Protein AF-A0A1G2M3T1-F1 (afdb_monomer_lite)

Organism: NCBI:txid1802301

pLDDT: mean 70.33, std 28.4, range [29.41, 98.44]

Sequence (166 aa):
MQEIANKLTLPALRTEHFLEPAFFSRFLVVFIWHPSISNGSTSIVDFHISTRVFLLYYISMNNSPERAPERILTRDEVMEAISRFAEGATFIREMSDGEGLYFLEAEVKGKNAGEKTEYLYTRRGNFPNVVETVTCISAVYYEGGASVFGEQIAVQNETGEWEEVK

Secondary structure (DSSP, 8-state):
---------PPP----------S---------------S----------TT---------------PPPPPPPPHHHHHHHHHTT-TTPEEEEEEE-SS-EEEEEEEEE-SSTTEEEEEEEE-SEEETTEEESS-EEEEEEEETTEEEEEEEEEEE-TTS-EEE--

Structure (mmCIF, N/CA/C/O backbone):
data_AF-A0A1G2M3T1-F1
#
_entry.id   AF-A0A1G2M3T1-F1
#
loop_
_atom_site.group_PDB
_atom_site.id
_atom_site.type_symbol
_atom_site.label_atom_id
_atom_site.label_alt_id
_atom_site.label_comp_id
_atom_site.label_asym_id
_atom_site.label_entity_id
_atom_site.label_seq_id
_atom_site.pdbx_PDB_ins_code
_atom_site.Cartn_x
_atom_site.Cartn_y
_atom_site.Cartn_z
_atom_site.occupancy
_atom_site.B_iso_or_equiv
_atom_site.auth_seq_id
_atom_site.auth_comp_id
_atom_site.auth_asym_id
_atom_site.auth_atom_id
_atom_site.pdbx_PDB_model_num
ATOM 1 N N . MET A 1 1 ? 20.750 64.709 -21.772 1.00 37.06 1 MET A N 1
ATOM 2 C CA . MET A 1 1 ? 21.289 63.733 -22.741 1.00 37.06 1 MET A CA 1
ATOM 3 C C . MET A 1 1 ? 21.555 62.460 -21.953 1.00 37.06 1 MET A C 1
ATOM 5 O O . MET A 1 1 ? 22.370 62.526 -21.045 1.00 37.06 1 MET A O 1
ATOM 9 N N . GLN A 1 2 ? 20.590 61.530 -21.942 1.00 33.00 2 GLN A N 1
ATOM 10 C CA . GLN A 1 2 ? 20.599 60.274 -22.731 1.00 33.00 2 GLN A CA 1
ATOM 11 C C . GLN A 1 2 ? 21.790 59.381 -22.309 1.00 33.00 2 GLN A C 1
ATOM 13 O O . GLN A 1 2 ? 22.913 59.853 -22.333 1.00 33.00 2 GLN A O 1
ATOM 18 N N . GLU A 1 3 ? 21.674 58.110 -21.926 1.00 34.69 3 GLU A N 1
ATOM 19 C CA . GLU A 1 3 ? 20.608 57.130 -22.118 1.00 34.69 3 GLU A CA 1
ATOM 20 C C . GLU A 1 3 ? 20.945 55.876 -21.287 1.00 34.69 3 GLU A C 1
ATOM 22 O O . GLU A 1 3 ? 22.108 55.494 -21.151 1.00 34.69 3 GLU A O 1
ATOM 27 N N . ILE A 1 4 ? 19.913 55.257 -20.722 1.00 40.97 4 ILE A N 1
ATOM 28 C CA . ILE A 1 4 ? 19.928 53.939 -20.086 1.00 40.97 4 ILE A CA 1
ATOM 29 C C . ILE A 1 4 ? 19.851 52.901 -21.208 1.00 40.97 4 ILE A C 1
ATOM 31 O O . ILE A 1 4 ? 18.876 52.941 -21.945 1.00 40.97 4 ILE A O 1
ATOM 35 N N . ALA A 1 5 ? 20.800 51.964 -21.313 1.00 35.06 5 ALA A N 1
ATOM 36 C CA . ALA A 1 5 ? 20.563 50.620 -21.867 1.00 35.06 5 ALA A CA 1
ATOM 37 C C . ALA A 1 5 ? 21.862 49.802 -21.904 1.00 35.06 5 ALA A C 1
ATOM 39 O O . ALA A 1 5 ? 22.673 49.946 -22.815 1.00 35.06 5 ALA A O 1
ATOM 40 N N . ASN A 1 6 ? 22.027 48.866 -20.969 1.00 38.94 6 ASN A N 1
ATOM 41 C CA . ASN A 1 6 ? 22.921 47.730 -21.176 1.00 38.94 6 ASN A CA 1
ATOM 42 C C . ASN A 1 6 ? 22.111 46.429 -21.124 1.00 38.94 6 ASN A C 1
ATOM 44 O O . ASN A 1 6 ? 21.746 45.939 -20.064 1.00 38.94 6 ASN A O 1
ATOM 48 N N . LYS A 1 7 ? 21.831 45.930 -22.334 1.00 39.91 7 LYS A N 1
ATOM 49 C CA . LYS A 1 7 ? 21.876 44.527 -22.773 1.00 39.91 7 LYS A CA 1
ATOM 50 C C . LYS A 1 7 ? 21.271 43.462 -21.844 1.00 39.91 7 LYS A C 1
ATOM 52 O O . LYS A 1 7 ? 21.984 42.781 -21.117 1.00 39.91 7 LYS A O 1
ATOM 57 N N . LEU A 1 8 ? 19.984 43.193 -22.053 1.00 32.78 8 LEU A N 1
ATOM 58 C CA . LEU A 1 8 ? 19.400 41.854 -21.924 1.00 32.78 8 LEU A CA 1
ATOM 59 C C . LEU A 1 8 ? 18.769 41.499 -23.272 1.00 32.78 8 LEU A C 1
ATOM 61 O O . LEU A 1 8 ? 17.658 41.912 -23.595 1.00 32.78 8 LEU A O 1
ATOM 65 N N . THR A 1 9 ? 19.533 40.804 -24.108 1.00 33.97 9 THR A N 1
ATOM 66 C CA . THR A 1 9 ? 19.057 40.276 -25.388 1.00 33.97 9 THR A CA 1
ATOM 67 C C . THR A 1 9 ? 18.378 38.936 -25.104 1.00 33.97 9 THR A C 1
ATOM 69 O O . THR A 1 9 ? 19.051 37.948 -24.826 1.00 33.97 9 THR A O 1
ATOM 72 N N . LEU A 1 10 ? 17.044 38.913 -25.116 1.00 35.97 10 LEU A N 1
ATOM 73 C CA . LEU A 1 10 ? 16.250 37.681 -25.070 1.00 35.97 10 LEU A CA 1
ATOM 74 C C . LEU A 1 10 ? 16.383 36.939 -26.414 1.00 35.97 10 LEU A C 1
ATOM 76 O O . LEU A 1 10 ? 16.202 37.577 -27.456 1.00 35.97 10 LEU A O 1
ATOM 80 N N . PRO A 1 11 ? 16.667 35.625 -26.447 1.00 34.72 11 PRO A N 1
ATOM 81 C CA . PRO A 1 11 ? 16.574 34.861 -27.682 1.00 34.72 11 PRO A CA 1
ATOM 82 C C . PRO A 1 11 ? 15.109 34.602 -28.063 1.00 34.72 11 PRO A C 1
ATOM 84 O O . PRO A 1 11 ? 14.244 34.356 -27.224 1.00 34.72 11 PRO A O 1
ATOM 87 N N . ALA A 1 12 ? 14.865 34.695 -29.369 1.00 33.97 12 ALA A N 1
ATOM 88 C CA . ALA A 1 12 ? 13.572 34.619 -30.029 1.00 33.97 12 ALA A CA 1
ATOM 89 C C . ALA A 1 12 ? 12.823 33.300 -29.766 1.00 33.97 12 ALA A C 1
ATOM 91 O O . ALA A 1 12 ? 13.372 32.210 -29.927 1.00 33.97 12 ALA A O 1
ATOM 92 N N . LEU A 1 13 ? 11.535 33.416 -29.432 1.00 32.94 13 LEU A N 1
ATOM 93 C CA . LEU A 1 13 ? 10.586 32.306 -29.389 1.00 32.94 13 LEU A CA 1
ATOM 94 C C . LEU A 1 13 ? 10.359 31.779 -30.812 1.00 32.94 13 LEU A C 1
ATOM 96 O O . LEU A 1 13 ? 9.782 32.467 -31.654 1.00 32.94 13 LEU A O 1
ATOM 100 N N . ARG A 1 14 ? 10.808 30.552 -31.078 1.00 30.02 14 ARG A N 1
ATOM 101 C CA . ARG A 1 14 ? 10.522 29.827 -32.318 1.00 30.02 14 ARG A CA 1
ATOM 102 C C . ARG A 1 14 ? 9.158 29.153 -32.171 1.00 30.02 14 ARG A C 1
ATOM 104 O O . ARG A 1 14 ? 9.014 28.195 -31.420 1.00 30.02 14 ARG A O 1
ATOM 111 N N . THR A 1 15 ? 8.153 29.691 -32.848 1.00 35.78 15 THR A N 1
ATOM 112 C CA . THR A 1 15 ? 6.814 29.102 -32.964 1.00 35.78 15 THR A CA 1
ATOM 113 C C . THR A 1 15 ? 6.812 28.176 -34.175 1.00 35.78 15 THR A C 1
ATOM 115 O O . THR A 1 15 ? 6.866 28.646 -35.308 1.00 35.78 15 THR A O 1
ATOM 118 N N . GLU A 1 16 ? 6.774 26.862 -33.957 1.00 32.81 16 GLU A N 1
ATOM 119 C CA . GLU A 1 16 ? 6.424 25.910 -35.015 1.00 32.81 16 GLU A CA 1
ATOM 120 C C . GLU A 1 16 ? 4.985 25.429 -34.787 1.00 32.81 16 GLU A C 1
ATOM 122 O O . GLU A 1 16 ? 4.634 24.910 -33.729 1.00 32.81 16 GLU A O 1
ATOM 127 N N . HIS A 1 17 ? 4.143 25.692 -35.787 1.00 35.47 17 HIS A N 1
ATOM 128 C CA . HIS A 1 17 ? 2.746 25.288 -35.886 1.00 35.47 17 HIS A CA 1
ATOM 129 C C . HIS A 1 17 ? 2.644 23.931 -36.597 1.00 35.47 17 HIS A C 1
ATOM 131 O O . HIS A 1 17 ? 3.105 23.840 -37.730 1.00 35.47 17 HIS A O 1
ATOM 137 N N . PHE A 1 18 ? 1.993 22.937 -35.978 1.00 31.34 18 PHE A N 1
ATOM 138 C CA . PHE A 1 18 ? 1.224 21.828 -36.592 1.00 31.34 18 PHE A CA 1
ATOM 139 C C . PHE A 1 18 ? 0.729 20.937 -35.426 1.00 31.34 18 PHE A C 1
ATOM 141 O O . PHE A 1 18 ? 1.549 20.509 -34.625 1.00 31.34 18 PHE A O 1
ATOM 148 N N . LEU A 1 19 ? -0.558 20.693 -35.152 1.00 30.50 19 LEU A N 1
ATOM 149 C CA . LEU A 1 19 ? -1.658 20.202 -35.991 1.00 30.50 19 LEU A CA 1
ATOM 150 C C . LEU A 1 19 ? -3.024 20.779 -35.537 1.00 30.50 19 LEU A C 1
ATOM 152 O O . LEU A 1 19 ? -3.218 21.120 -34.372 1.00 30.50 19 LEU A O 1
ATOM 156 N N . GLU A 1 20 ? -3.952 20.860 -36.492 1.00 31.42 20 GLU A N 1
ATOM 157 C CA . GLU A 1 20 ? -5.350 21.329 -36.407 1.00 31.42 20 GLU A CA 1
ATOM 158 C C . GLU A 1 20 ? -6.282 20.465 -35.508 1.00 31.42 20 GLU A C 1
ATOM 160 O O . GLU A 1 20 ? -5.913 19.361 -35.104 1.00 31.42 20 GLU A O 1
ATOM 165 N N . PRO A 1 21 ? -7.490 20.968 -35.161 1.00 38.91 21 PRO A N 1
ATOM 166 C CA . PRO A 1 21 ? -8.113 20.792 -33.855 1.00 38.91 21 PRO A CA 1
ATOM 167 C C . PRO A 1 21 ? -9.272 19.788 -33.845 1.00 38.91 21 PRO A C 1
ATOM 169 O O . PRO A 1 21 ? -10.135 19.787 -34.719 1.00 38.91 21 PRO A O 1
ATOM 172 N N . ALA A 1 22 ? -9.402 19.033 -32.759 1.00 32.88 22 ALA A N 1
ATOM 173 C CA . ALA A 1 22 ? -10.703 18.530 -32.340 1.00 32.88 22 ALA A CA 1
ATOM 174 C C . ALA A 1 22 ? -10.736 18.439 -30.816 1.00 32.88 22 ALA A C 1
ATOM 176 O O . ALA A 1 22 ? -10.066 17.606 -30.220 1.00 32.88 22 ALA A O 1
ATOM 177 N N . PHE A 1 23 ? -11.537 19.325 -30.222 1.00 35.72 23 PHE A N 1
ATOM 178 C CA . PHE A 1 23 ? -11.945 19.317 -28.820 1.00 35.72 23 PHE A CA 1
ATOM 179 C C . PHE A 1 23 ? -10.810 19.353 -27.796 1.00 35.72 23 PHE A C 1
ATOM 181 O O . PHE A 1 23 ? -10.415 18.321 -27.298 1.00 35.72 23 PHE A O 1
ATOM 188 N N . PHE A 1 24 ? -10.394 20.546 -27.368 1.00 32.03 24 PHE A N 1
ATOM 189 C CA . PHE A 1 24 ? -10.392 20.879 -25.938 1.00 32.03 24 PHE A CA 1
ATOM 190 C C . PHE A 1 24 ? -10.403 22.400 -25.778 1.00 32.03 24 PHE A C 1
ATOM 192 O O . PHE A 1 24 ? -9.461 23.121 -26.094 1.00 32.03 24 PHE A O 1
ATOM 199 N N . SER A 1 25 ? -11.547 22.893 -25.318 1.00 34.59 25 SER A N 1
ATOM 200 C CA . SER A 1 25 ? -11.757 24.279 -24.930 1.00 34.59 25 SER A CA 1
ATOM 201 C C . SER A 1 25 ? -10.972 24.585 -23.647 1.00 34.59 25 SER A C 1
ATOM 203 O O . SER A 1 25 ? -11.193 23.937 -22.628 1.00 34.59 25 SER A O 1
ATOM 205 N N . ARG A 1 26 ? -10.179 25.666 -23.699 1.00 35.94 26 ARG A N 1
ATOM 206 C CA . ARG A 1 26 ? -9.712 26.501 -22.572 1.00 35.94 26 ARG A CA 1
ATOM 207 C C . ARG A 1 26 ? -8.729 25.875 -21.574 1.00 35.94 26 ARG A C 1
ATOM 209 O O . ARG A 1 26 ? -9.040 25.809 -20.392 1.00 35.94 26 ARG A O 1
ATOM 216 N N . PHE A 1 27 ? -7.496 25.604 -21.995 1.00 33.81 27 PHE A N 1
ATOM 217 C CA . PHE A 1 27 ? -6.362 25.631 -21.063 1.00 33.81 27 PHE A CA 1
ATOM 218 C C . PHE A 1 27 ? -5.164 26.321 -21.717 1.00 33.81 27 PHE A C 1
ATOM 220 O O . PHE A 1 27 ? -4.609 25.840 -22.699 1.00 33.81 27 PHE A O 1
ATOM 227 N N . LEU A 1 28 ? -4.806 27.495 -21.191 1.00 33.31 28 LEU A N 1
ATOM 228 C CA . LEU A 1 28 ? -3.549 28.162 -21.505 1.00 33.31 28 LEU A CA 1
ATOM 229 C C . LEU A 1 28 ? -2.466 27.471 -20.672 1.00 33.31 28 LEU A C 1
ATOM 231 O O . LEU A 1 28 ? -2.406 27.667 -19.461 1.00 33.31 28 LEU A O 1
ATOM 235 N N . VAL A 1 29 ? -1.641 26.644 -21.306 1.00 35.12 29 VAL A N 1
ATOM 236 C CA . VAL A 1 29 ? -0.459 26.065 -20.662 1.00 35.12 29 VAL A CA 1
ATOM 237 C C . VAL A 1 29 ? 0.695 27.042 -20.874 1.00 35.12 29 VAL A C 1
ATOM 239 O O . VAL A 1 29 ? 1.153 27.230 -21.999 1.00 35.12 29 VAL A O 1
ATOM 242 N N . VAL A 1 30 ? 1.128 27.714 -19.807 1.00 31.05 30 VAL A N 1
ATOM 243 C CA . VAL A 1 30 ? 2.283 28.622 -19.834 1.00 31.05 30 VAL A CA 1
ATOM 244 C C . VAL A 1 30 ? 3.493 27.867 -19.293 1.00 31.05 30 VAL A C 1
ATOM 246 O O . VAL A 1 30 ? 3.526 27.512 -18.119 1.00 31.05 30 VAL A O 1
ATOM 249 N N . PHE A 1 31 ? 4.494 27.632 -20.140 1.00 31.27 31 PHE A N 1
ATOM 250 C CA . PHE A 1 31 ? 5.785 27.088 -19.722 1.00 31.27 31 PHE A CA 1
ATOM 251 C C . PHE A 1 31 ? 6.733 28.245 -19.395 1.00 31.27 31 PHE A C 1
ATOM 253 O O . PHE A 1 31 ? 7.079 29.028 -20.278 1.00 31.27 31 PHE A O 1
ATOM 260 N N . ILE A 1 32 ? 7.156 28.363 -18.134 1.00 36.22 32 ILE A N 1
ATOM 261 C CA . ILE A 1 32 ? 8.210 29.300 -17.722 1.00 36.22 32 ILE A CA 1
ATOM 262 C C . ILE A 1 32 ? 9.471 28.482 -17.443 1.00 36.22 32 ILE A C 1
ATOM 264 O O . ILE A 1 32 ? 9.489 27.640 -16.549 1.00 36.22 32 ILE A O 1
ATOM 268 N N . TRP A 1 33 ? 10.526 28.721 -18.221 1.00 30.34 33 TRP A N 1
ATOM 269 C CA . TRP A 1 33 ? 11.837 28.097 -18.040 1.00 30.34 33 TRP A CA 1
ATOM 270 C C . TRP A 1 33 ? 12.720 28.994 -17.165 1.00 30.34 33 TRP A C 1
ATOM 272 O O . TRP A 1 33 ? 12.947 30.152 -17.514 1.00 30.34 33 TRP A O 1
ATOM 282 N N . HIS A 1 34 ? 13.224 28.472 -16.042 1.00 31.69 34 HIS A N 1
ATOM 283 C CA . HIS A 1 34 ? 14.194 29.166 -15.187 1.00 31.69 34 HIS A CA 1
ATOM 284 C C . HIS A 1 34 ? 15.509 28.368 -15.126 1.00 31.69 34 HIS A C 1
ATOM 286 O O . HIS A 1 34 ? 15.532 27.275 -14.558 1.00 31.69 34 HIS A O 1
ATOM 292 N N . PRO A 1 35 ? 16.624 28.876 -15.680 1.00 32.91 35 PRO A N 1
ATOM 293 C CA . PRO A 1 35 ? 17.899 28.173 -15.668 1.00 32.91 35 PRO A CA 1
ATOM 294 C C . PRO A 1 35 ? 18.723 28.595 -14.444 1.00 32.91 35 PRO A C 1
ATOM 296 O O . PRO A 1 35 ? 19.626 29.412 -14.578 1.00 32.91 35 PRO A O 1
ATOM 299 N N . SER A 1 36 ? 18.384 28.105 -13.245 1.00 40.91 36 SER A N 1
ATOM 300 C CA . SER A 1 36 ? 19.293 27.948 -12.081 1.00 40.91 36 SER A CA 1
ATOM 301 C C . SER A 1 36 ? 18.504 27.795 -10.783 1.00 40.91 36 SER A C 1
ATOM 303 O O . SER A 1 36 ? 18.209 28.789 -10.125 1.00 40.91 36 SER A O 1
ATOM 305 N N . ILE A 1 37 ? 18.224 26.556 -10.378 1.00 40.41 37 ILE A N 1
ATOM 306 C CA . ILE A 1 37 ? 18.075 26.196 -8.962 1.00 40.41 37 ILE A CA 1
ATOM 307 C C . ILE A 1 37 ? 18.765 24.841 -8.793 1.00 40.41 37 ILE A C 1
ATOM 309 O O . ILE A 1 37 ? 18.295 23.820 -9.287 1.00 40.41 37 ILE A O 1
ATOM 313 N N . SER A 1 38 ? 19.932 24.850 -8.157 1.00 37.12 38 SER A N 1
ATOM 314 C CA . SER A 1 38 ? 20.641 23.646 -7.736 1.00 37.12 38 SER A CA 1
ATOM 315 C C . SER A 1 38 ? 20.039 23.120 -6.435 1.00 37.12 38 SER A C 1
ATOM 317 O O . SER A 1 38 ? 19.937 23.872 -5.472 1.00 37.12 38 SER A O 1
ATOM 319 N N . ASN A 1 39 ? 19.751 21.819 -6.426 1.00 35.72 39 ASN A N 1
ATOM 320 C CA . ASN A 1 39 ? 19.565 20.925 -5.281 1.00 35.72 39 ASN A CA 1
ATOM 321 C C . ASN A 1 39 ? 18.457 21.262 -4.263 1.00 35.72 39 ASN A C 1
ATOM 323 O O . ASN A 1 39 ? 18.583 22.153 -3.432 1.00 35.72 39 ASN A O 1
ATOM 327 N N . GLY A 1 40 ? 17.435 20.396 -4.243 1.00 40.72 40 GLY A N 1
ATOM 328 C CA . GLY A 1 40 ? 16.724 20.032 -3.014 1.00 40.72 40 GLY A CA 1
ATOM 329 C C . GLY A 1 40 ? 15.705 21.034 -2.475 1.00 40.72 40 GLY A C 1
ATOM 330 O O . GLY A 1 40 ? 15.704 21.311 -1.281 1.00 40.72 40 GLY A O 1
ATOM 331 N N . SER A 1 41 ? 14.811 21.569 -3.306 1.00 31.03 41 SER A N 1
ATOM 332 C CA . SER A 1 41 ? 13.653 22.319 -2.803 1.00 31.03 41 SER A CA 1
ATOM 333 C C . SER A 1 41 ? 12.393 21.995 -3.595 1.00 31.03 41 SER A C 1
ATOM 335 O O 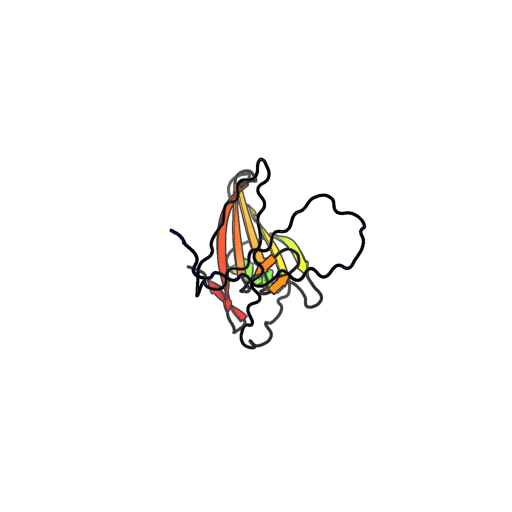. SER A 1 41 ? 12.305 22.274 -4.787 1.00 31.03 41 SER A O 1
ATOM 337 N N . THR A 1 42 ? 11.399 21.425 -2.917 1.00 36.00 42 THR A N 1
ATOM 338 C CA . THR A 1 42 ? 9.994 21.517 -3.318 1.00 36.00 42 THR A CA 1
ATOM 339 C C . THR A 1 42 ? 9.545 22.954 -3.101 1.00 36.00 42 THR A C 1
ATOM 341 O O . THR A 1 42 ? 9.537 23.442 -1.972 1.00 36.00 42 THR A O 1
ATOM 344 N N . SER A 1 43 ? 9.178 23.650 -4.170 1.00 34.00 43 SER A N 1
ATOM 345 C CA . SER A 1 43 ? 8.519 24.950 -4.069 1.00 34.00 43 SER A CA 1
ATOM 346 C C . SER A 1 43 ? 7.088 24.805 -4.564 1.00 34.00 43 SER A C 1
ATOM 348 O O . SER A 1 43 ? 6.861 24.489 -5.729 1.00 34.00 43 SER A O 1
ATOM 350 N N . ILE A 1 44 ? 6.128 25.031 -3.668 1.00 36.19 44 ILE A N 1
ATOM 351 C CA . ILE A 1 44 ? 4.730 25.270 -4.027 1.00 36.19 44 ILE A CA 1
ATOM 352 C C . ILE A 1 44 ? 4.659 26.729 -4.470 1.00 36.19 44 ILE A C 1
ATOM 354 O O . ILE A 1 44 ? 5.030 27.626 -3.714 1.00 36.19 44 ILE A O 1
ATOM 358 N N . VAL A 1 45 ? 4.232 26.970 -5.707 1.00 32.50 45 VAL A N 1
ATOM 359 C CA . VAL A 1 45 ? 3.938 28.322 -6.188 1.00 32.50 45 VAL A CA 1
ATOM 360 C C . VAL A 1 45 ? 2.423 28.458 -6.240 1.00 32.50 45 VAL A C 1
ATOM 362 O O . VAL A 1 45 ? 1.781 27.939 -7.151 1.00 32.50 45 VAL A O 1
ATOM 365 N N . ASP A 1 46 ? 1.855 29.152 -5.257 1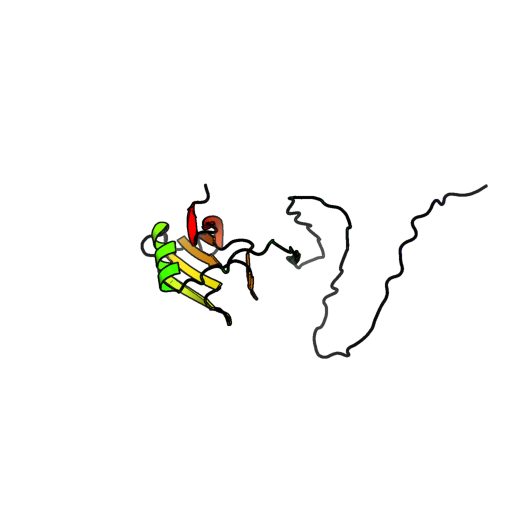.00 30.30 46 ASP A N 1
ATOM 366 C CA . ASP A 1 46 ? 0.438 29.506 -5.255 1.00 30.30 46 ASP A CA 1
ATOM 367 C C . ASP A 1 46 ? 0.187 30.595 -6.300 1.00 30.30 46 ASP A C 1
ATOM 369 O O . ASP A 1 46 ? 0.644 31.731 -6.160 1.00 30.30 46 ASP A O 1
ATOM 373 N N . PHE A 1 47 ? -0.565 30.272 -7.352 1.00 36.31 47 PHE A N 1
ATOM 374 C CA . PHE A 1 47 ? -1.050 31.273 -8.297 1.00 36.31 47 PHE A CA 1
ATOM 375 C C . PHE A 1 47 ? -2.567 31.408 -8.164 1.00 36.31 47 PHE A C 1
ATOM 377 O O . PHE A 1 47 ? -3.333 30.521 -8.536 1.00 36.31 47 PHE A O 1
ATOM 384 N N . HIS A 1 48 ? -3.012 32.535 -7.607 1.00 29.41 48 HIS A N 1
ATOM 385 C CA . HIS A 1 48 ? -4.430 32.858 -7.491 1.00 29.41 48 HIS A CA 1
ATOM 386 C C . HIS A 1 48 ? -4.947 33.412 -8.824 1.00 29.41 48 HIS A C 1
ATOM 388 O O . HIS A 1 48 ? -4.748 34.583 -9.146 1.00 29.41 48 HIS A O 1
ATOM 394 N N . ILE A 1 49 ? -5.676 32.592 -9.580 1.00 35.31 49 ILE A N 1
ATOM 395 C CA . ILE A 1 49 ? -6.659 33.092 -10.545 1.00 35.31 49 ILE A CA 1
ATOM 396 C C . ILE A 1 49 ? -8.020 32.591 -10.077 1.00 35.31 49 ILE A C 1
ATOM 398 O O . ILE A 1 49 ? -8.219 31.401 -9.848 1.00 35.31 49 ILE A O 1
ATOM 402 N N . SER A 1 50 ? -8.923 33.548 -9.877 1.00 45.97 50 SER A N 1
ATOM 403 C CA . SER A 1 50 ? -10.278 33.393 -9.352 1.00 45.97 50 SER A CA 1
ATOM 404 C C . SER A 1 50 ? -10.920 32.025 -9.648 1.00 45.97 50 SER A C 1
ATOM 406 O O . SER A 1 50 ? -11.156 31.654 -10.798 1.00 45.97 50 SER A O 1
ATOM 408 N N . THR A 1 51 ? -11.274 31.321 -8.568 1.00 37.72 51 THR A N 1
ATOM 409 C CA . THR A 1 51 ? -12.186 30.161 -8.455 1.00 37.72 51 THR A CA 1
ATOM 410 C C . THR A 1 51 ? -11.763 28.752 -8.886 1.00 37.72 51 THR A C 1
ATOM 412 O O . THR A 1 51 ? -12.602 27.858 -8.786 1.00 37.72 51 THR A O 1
ATOM 415 N N . ARG A 1 52 ? -10.509 28.456 -9.251 1.00 40.00 52 ARG A N 1
ATOM 416 C CA . ARG A 1 52 ? -10.078 27.046 -9.409 1.00 40.00 52 ARG A CA 1
ATOM 417 C C . ARG A 1 52 ? -8.638 26.830 -8.947 1.00 40.00 52 ARG A C 1
ATOM 419 O O . ARG A 1 52 ? -7.720 27.414 -9.509 1.00 40.00 52 ARG A O 1
ATOM 426 N N . VAL A 1 53 ? -8.459 25.984 -7.931 1.00 36.12 53 VAL A N 1
ATOM 427 C CA . VAL A 1 53 ? -7.144 25.485 -7.505 1.00 36.12 53 VAL A CA 1
ATOM 428 C C . VAL A 1 53 ? -6.661 24.514 -8.580 1.00 36.12 53 VAL A C 1
ATOM 430 O O . VAL A 1 53 ? -7.285 23.479 -8.802 1.00 36.12 53 VAL A O 1
ATOM 433 N N . PHE A 1 54 ? -5.585 24.868 -9.278 1.00 37.69 54 PHE A N 1
ATOM 434 C CA . PHE A 1 54 ? -4.919 23.989 -10.234 1.00 37.69 54 PHE A CA 1
ATOM 435 C C . PHE A 1 54 ? -3.597 23.528 -9.619 1.00 37.69 54 PHE A C 1
ATOM 437 O O . PHE A 1 54 ? -2.678 24.326 -9.456 1.00 37.69 54 PHE A O 1
ATOM 444 N N . LEU A 1 55 ? -3.511 22.244 -9.271 1.00 35.84 55 LEU A N 1
ATOM 445 C CA . LEU A 1 55 ? -2.251 21.592 -8.919 1.00 35.84 55 LEU A CA 1
ATOM 446 C C . LEU A 1 55 ? -1.443 21.392 -10.207 1.00 35.84 55 LEU A C 1
ATOM 448 O O . LEU A 1 55 ? -1.770 20.537 -11.029 1.00 35.84 55 LEU A O 1
ATOM 452 N N . LEU A 1 56 ? -0.413 22.214 -10.410 1.00 38.34 56 LEU A N 1
ATOM 453 C CA . LEU A 1 56 ? 0.580 21.996 -11.461 1.00 38.34 56 LEU A CA 1
ATOM 454 C C . LEU A 1 56 ? 1.612 20.976 -10.973 1.00 38.34 56 LEU A C 1
ATOM 456 O O . LEU A 1 56 ? 2.366 21.248 -10.041 1.00 38.34 56 LEU A O 1
ATOM 460 N N . TYR A 1 57 ? 1.670 19.822 -11.634 1.00 37.38 57 TYR A N 1
ATOM 461 C CA . TYR A 1 57 ? 2.737 18.842 -11.444 1.00 37.38 57 TYR A CA 1
ATOM 462 C C . TYR A 1 57 ? 3.918 19.177 -12.363 1.00 37.38 57 TYR A C 1
ATOM 464 O O . TYR A 1 57 ? 3.768 19.282 -13.581 1.00 37.38 57 TYR A O 1
ATOM 472 N N . TYR A 1 58 ? 5.102 19.353 -11.777 1.00 41.50 58 TYR A N 1
ATOM 473 C CA . TYR A 1 58 ? 6.360 19.533 -12.501 1.00 41.50 58 TYR A CA 1
ATOM 474 C C . TYR A 1 58 ? 6.950 18.160 -12.854 1.00 41.50 58 TYR A C 1
ATOM 476 O O . TYR A 1 58 ? 7.265 17.371 -11.964 1.00 41.50 58 TYR A O 1
ATOM 484 N N . ILE A 1 59 ? 7.118 17.869 -14.146 1.00 41.34 59 ILE A N 1
ATOM 485 C CA . ILE A 1 59 ? 7.789 16.649 -14.617 1.00 41.34 59 ILE A CA 1
ATOM 486 C C . ILE A 1 59 ? 9.298 16.903 -14.586 1.00 41.34 59 ILE A C 1
ATOM 488 O O . ILE A 1 59 ? 9.854 17.539 -15.480 1.00 41.34 59 ILE A O 1
ATOM 492 N N . SER A 1 60 ? 9.968 16.410 -13.546 1.00 39.31 60 SER A N 1
ATOM 493 C CA . SER A 1 60 ? 11.429 16.340 -13.519 1.00 39.31 60 SER A CA 1
ATOM 494 C C . SER A 1 60 ? 11.884 15.110 -14.308 1.00 39.31 60 SER A C 1
ATOM 496 O O . SER A 1 60 ? 11.725 13.980 -13.849 1.00 39.31 60 SER A O 1
ATOM 498 N N . MET A 1 61 ? 12.443 15.312 -15.505 1.00 37.12 61 MET A N 1
ATOM 499 C CA . MET A 1 61 ? 13.212 14.272 -16.196 1.00 37.12 61 MET A CA 1
ATOM 500 C C . MET A 1 61 ? 14.571 14.126 -15.502 1.00 37.12 61 MET A C 1
ATOM 502 O O . MET A 1 61 ? 15.550 14.757 -15.897 1.00 37.12 61 MET A O 1
ATOM 506 N N . ASN A 1 62 ? 14.630 13.314 -14.446 1.00 47.34 62 ASN A N 1
ATOM 507 C CA . ASN A 1 62 ? 15.895 12.915 -13.838 1.00 47.34 62 ASN A CA 1
ATOM 508 C C . ASN A 1 62 ? 16.400 11.626 -14.493 1.00 47.34 62 ASN A C 1
ATOM 510 O O . ASN A 1 62 ? 15.838 10.552 -14.297 1.00 47.34 62 ASN A O 1
ATOM 514 N N . ASN A 1 63 ? 17.504 11.743 -15.230 1.00 42.94 63 ASN A N 1
ATOM 515 C CA . ASN A 1 63 ? 18.356 10.619 -15.600 1.00 42.94 63 ASN A CA 1
ATOM 516 C C . ASN A 1 63 ? 19.035 10.090 -14.323 1.00 42.94 63 ASN A C 1
ATOM 518 O O . ASN A 1 63 ? 20.048 10.645 -13.895 1.00 42.94 63 ASN A O 1
ATOM 522 N N . SER A 1 64 ? 18.476 9.064 -13.676 1.00 49.72 64 SER A N 1
ATOM 523 C CA . SER A 1 64 ? 19.183 8.343 -12.609 1.00 49.72 64 SER A CA 1
ATOM 524 C C . SER A 1 64 ? 20.184 7.344 -13.209 1.00 49.72 64 SER A C 1
ATOM 526 O O . SER A 1 64 ? 19.894 6.785 -14.267 1.00 49.72 64 SER A O 1
ATOM 528 N N . PRO A 1 65 ? 21.334 7.077 -12.556 1.00 44.00 65 PRO A N 1
ATOM 529 C CA . PRO A 1 65 ? 22.255 6.017 -12.977 1.00 44.00 65 PRO A CA 1
ATOM 530 C C . PRO A 1 65 ? 21.532 4.661 -13.050 1.00 44.00 65 PRO A C 1
ATOM 532 O O . PRO A 1 65 ? 20.612 4.426 -12.264 1.00 44.00 65 PRO A O 1
ATOM 535 N N . GLU A 1 66 ? 21.930 3.800 -13.996 1.00 43.34 66 GLU A N 1
ATOM 536 C CA . GLU A 1 66 ? 21.371 2.454 -14.211 1.00 43.34 66 GLU A CA 1
ATOM 537 C C . GLU A 1 66 ?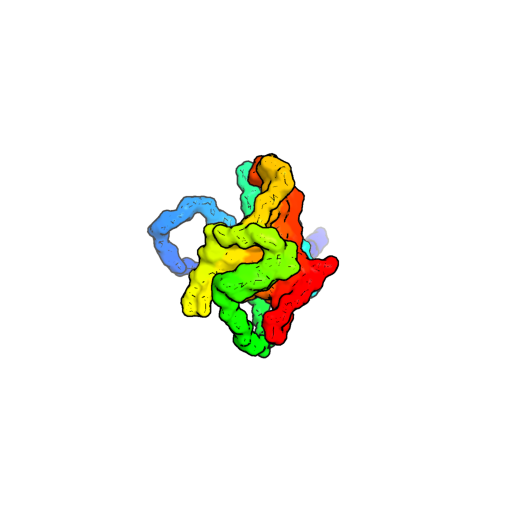 21.357 1.659 -12.896 1.00 43.34 66 GLU A C 1
ATOM 539 O O . GLU A 1 66 ? 22.372 1.126 -12.450 1.00 43.34 66 GLU A O 1
ATOM 544 N N . ARG A 1 67 ? 20.190 1.606 -12.251 1.00 57.44 67 ARG A N 1
ATOM 545 C CA . ARG A 1 67 ? 19.913 0.697 -11.140 1.00 57.44 67 ARG A CA 1
ATOM 546 C C . ARG A 1 67 ? 19.447 -0.634 -11.711 1.00 57.44 67 ARG A C 1
ATOM 548 O O . ARG A 1 67 ? 18.795 -0.669 -12.754 1.00 57.44 67 ARG A O 1
ATOM 555 N N . ALA A 1 68 ? 19.784 -1.721 -11.019 1.00 60.34 68 ALA A N 1
ATOM 556 C CA . ALA A 1 68 ? 19.305 -3.049 -11.376 1.00 60.34 68 ALA A CA 1
ATOM 557 C C . ALA A 1 68 ? 17.764 -3.055 -11.490 1.00 60.34 68 ALA A C 1
ATOM 559 O O . ALA A 1 68 ? 17.110 -2.312 -10.747 1.00 60.34 68 ALA A O 1
ATOM 560 N N . PRO A 1 69 ? 17.183 -3.866 -12.396 1.00 67.31 69 PRO A N 1
ATOM 561 C CA . PRO A 1 69 ? 15.738 -3.957 -12.541 1.00 67.31 69 PRO A CA 1
ATOM 562 C C . PRO A 1 69 ? 15.115 -4.322 -11.198 1.00 67.31 69 PRO A C 1
ATOM 564 O O . PRO A 1 69 ? 15.477 -5.328 -10.586 1.00 67.31 69 PRO A O 1
ATOM 567 N N . GLU A 1 70 ? 14.203 -3.484 -10.729 1.00 80.75 70 GLU A N 1
ATOM 568 C CA . GLU A 1 70 ? 13.476 -3.751 -9.499 1.00 80.75 70 GLU A CA 1
ATOM 569 C C . GLU A 1 70 ? 12.547 -4.946 -9.705 1.00 80.75 70 GLU A C 1
ATOM 571 O O . GLU A 1 70 ? 11.883 -5.064 -10.738 1.00 80.75 70 GLU A O 1
ATOM 576 N N . ARG A 1 71 ? 12.493 -5.851 -8.725 1.00 89.19 71 ARG A N 1
ATOM 577 C CA . ARG A 1 71 ? 11.565 -6.975 -8.791 1.00 89.19 71 ARG A CA 1
ATOM 578 C C . ARG A 1 71 ? 10.141 -6.456 -8.629 1.00 89.19 71 ARG A C 1
ATOM 580 O O . ARG A 1 71 ? 9.799 -5.883 -7.602 1.00 89.19 71 ARG A O 1
ATOM 587 N N . ILE A 1 72 ? 9.295 -6.732 -9.610 1.00 93.31 72 ILE A N 1
ATOM 588 C CA . ILE A 1 72 ? 7.881 -6.367 -9.546 1.00 93.31 72 ILE A CA 1
ATOM 589 C C . ILE A 1 72 ? 7.164 -7.337 -8.606 1.00 93.31 72 ILE A C 1
ATOM 591 O O . ILE A 1 72 ? 7.239 -8.554 -8.787 1.00 93.31 72 ILE A O 1
ATOM 595 N N . LEU A 1 73 ? 6.511 -6.791 -7.581 1.00 96.12 73 LEU A N 1
ATOM 596 C CA . LEU A 1 73 ? 5.792 -7.569 -6.576 1.00 96.12 73 LEU A CA 1
ATOM 597 C C . LEU A 1 73 ? 4.414 -7.996 -7.086 1.00 96.12 73 LEU A C 1
ATOM 599 O O . LEU A 1 73 ? 3.747 -7.269 -7.823 1.00 96.12 73 LEU A O 1
ATOM 603 N N . THR A 1 74 ? 3.970 -9.173 -6.659 1.00 97.25 74 THR A N 1
ATOM 604 C CA . THR A 1 74 ? 2.579 -9.608 -6.849 1.00 97.25 74 THR A CA 1
ATOM 605 C C . THR A 1 74 ? 1.660 -8.980 -5.799 1.00 97.25 74 THR A C 1
ATOM 607 O O . THR A 1 74 ? 2.120 -8.474 -4.775 1.00 97.25 74 THR A O 1
ATOM 610 N N . ARG A 1 75 ? 0.340 -9.055 -6.015 1.00 97.88 75 ARG A N 1
ATOM 611 C CA . ARG A 1 75 ? -0.659 -8.616 -5.027 1.00 97.88 75 ARG A CA 1
ATOM 612 C C . ARG A 1 75 ? -0.414 -9.230 -3.649 1.00 97.88 75 ARG A C 1
ATOM 614 O O . ARG A 1 75 ? -0.413 -8.506 -2.660 1.00 97.88 75 ARG A O 1
ATOM 621 N N . ASP A 1 76 ? -0.209 -10.544 -3.593 1.00 97.94 76 ASP A N 1
ATOM 622 C CA . ASP A 1 76 ? -0.067 -11.269 -2.327 1.00 97.94 76 ASP A CA 1
ATOM 623 C C . ASP A 1 76 ? 1.198 -10.834 -1.580 1.00 97.94 76 ASP A C 1
ATOM 625 O O . ASP A 1 76 ? 1.158 -10.626 -0.372 1.00 97.94 76 ASP A O 1
ATOM 629 N N . GLU A 1 77 ? 2.292 -10.589 -2.303 1.00 97.31 77 GLU A N 1
ATOM 630 C CA . GLU A 1 77 ? 3.548 -10.093 -1.727 1.00 97.31 77 GLU A CA 1
ATOM 631 C C . GLU A 1 77 ? 3.424 -8.657 -1.206 1.00 97.31 77 GLU A C 1
ATOM 633 O O . GLU A 1 77 ? 3.992 -8.318 -0.168 1.00 97.31 77 GLU A O 1
ATOM 638 N N . VAL A 1 78 ? 2.662 -7.804 -1.896 1.00 97.69 78 VAL A N 1
ATOM 639 C CA . VAL A 1 78 ? 2.369 -6.448 -1.415 1.00 97.69 78 VAL A CA 1
ATOM 640 C C . VAL A 1 78 ? 1.474 -6.488 -0.177 1.00 97.69 78 VAL A C 1
ATOM 642 O O . VAL A 1 78 ? 1.743 -5.783 0.793 1.00 97.69 78 VAL A O 1
ATOM 645 N N . MET A 1 79 ? 0.439 -7.329 -0.167 1.00 98.19 79 MET A N 1
ATOM 646 C CA . MET A 1 79 ? -0.423 -7.509 1.006 1.00 98.19 79 MET A CA 1
ATOM 647 C C . MET A 1 79 ? 0.355 -8.073 2.199 1.00 98.19 79 MET A C 1
ATOM 649 O O . MET A 1 79 ? 0.158 -7.621 3.326 1.00 98.19 79 MET A O 1
ATOM 653 N N . GLU A 1 80 ? 1.282 -9.004 1.963 1.00 97.06 80 GLU A N 1
ATOM 654 C CA . GLU A 1 80 ? 2.194 -9.506 2.990 1.00 97.06 80 GLU A CA 1
ATOM 655 C C . GLU A 1 80 ? 3.094 -8.384 3.528 1.00 97.06 80 GLU A C 1
ATOM 657 O O . GLU A 1 80 ? 3.267 -8.264 4.741 1.00 97.06 80 GLU A O 1
ATOM 662 N N . ALA A 1 81 ? 3.620 -7.512 2.662 1.00 96.75 81 ALA A N 1
ATOM 663 C CA . ALA A 1 81 ? 4.405 -6.356 3.087 1.00 96.75 81 ALA A CA 1
ATOM 664 C C . ALA A 1 81 ? 3.583 -5.377 3.943 1.00 96.75 81 ALA A C 1
ATOM 666 O O . ALA A 1 81 ? 4.037 -4.983 5.015 1.00 96.75 81 ALA A O 1
ATOM 667 N N . ILE A 1 82 ? 2.355 -5.047 3.527 1.00 97.50 82 ILE A N 1
ATOM 668 C CA . ILE A 1 82 ? 1.430 -4.192 4.291 1.00 97.50 82 ILE A CA 1
ATOM 669 C C . ILE A 1 82 ? 1.098 -4.821 5.650 1.00 97.50 82 ILE A C 1
ATOM 671 O O . ILE A 1 82 ? 1.050 -4.113 6.656 1.00 97.50 82 ILE A O 1
ATOM 675 N N . SER A 1 83 ? 0.941 -6.149 5.714 1.00 96.75 83 SER A N 1
ATOM 676 C CA . SER A 1 83 ? 0.594 -6.856 6.956 1.00 96.75 83 SER A CA 1
ATOM 677 C C . SER A 1 83 ? 1.617 -6.669 8.084 1.00 96.75 83 SER A C 1
ATOM 679 O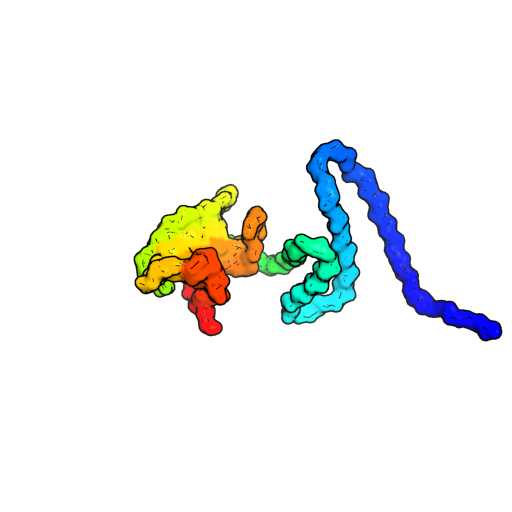 O . SER A 1 83 ? 1.269 -6.808 9.255 1.00 96.75 83 SER A O 1
ATOM 681 N N . ARG A 1 84 ? 2.861 -6.291 7.753 1.00 95.31 84 ARG A N 1
ATOM 682 C CA . ARG A 1 84 ? 3.916 -5.978 8.732 1.00 95.31 84 ARG A CA 1
ATOM 683 C C . ARG A 1 84 ? 3.622 -4.704 9.523 1.00 95.31 84 ARG A C 1
ATOM 685 O O . ARG A 1 84 ? 4.066 -4.583 10.658 1.00 95.31 84 ARG A O 1
ATOM 692 N N . PHE A 1 85 ? 2.866 -3.783 8.929 1.00 93.31 85 PHE A N 1
ATOM 693 C CA . PHE A 1 85 ? 2.514 -2.485 9.509 1.00 93.31 85 PHE A CA 1
ATOM 694 C C . PHE A 1 85 ? 1.048 -2.414 9.948 1.00 93.31 85 PHE A C 1
ATOM 696 O O . PHE A 1 85 ? 0.676 -1.551 10.741 1.00 93.31 85 PHE A O 1
ATOM 703 N N . ALA A 1 86 ? 0.210 -3.301 9.409 1.00 93.69 86 ALA A N 1
ATOM 704 C CA . ALA A 1 86 ? -1.236 -3.219 9.512 1.00 93.69 86 ALA A CA 1
ATOM 705 C C . ALA A 1 86 ? -1.872 -4.610 9.581 1.00 93.69 86 ALA A C 1
ATOM 707 O O . ALA A 1 86 ? -2.107 -5.266 8.561 1.00 93.69 86 ALA A O 1
ATOM 708 N N . GLU A 1 87 ? -2.194 -5.065 10.790 1.00 93.81 87 GLU A N 1
ATOM 709 C CA . GLU A 1 87 ? -2.922 -6.320 10.958 1.00 93.81 87 GLU A CA 1
ATOM 710 C C . GLU A 1 87 ? -4.366 -6.180 10.445 1.00 93.81 87 GLU A C 1
ATOM 712 O O . GLU A 1 87 ? -5.059 -5.204 10.734 1.00 93.81 87 GLU A O 1
ATOM 717 N N . GLY A 1 88 ? -4.835 -7.168 9.678 1.00 93.56 88 GLY A N 1
ATOM 718 C CA . GLY A 1 88 ? -6.219 -7.208 9.197 1.00 93.56 88 GLY A CA 1
ATOM 719 C C . GLY A 1 88 ? -6.538 -6.253 8.041 1.00 93.56 88 GLY A C 1
ATOM 720 O O . GLY A 1 88 ? -7.716 -6.006 7.772 1.00 93.56 88 GLY A O 1
ATOM 721 N N . ALA A 1 89 ? -5.522 -5.730 7.346 1.00 97.12 89 ALA A N 1
ATOM 722 C CA . ALA A 1 89 ? -5.723 -4.929 6.142 1.00 97.12 89 ALA A CA 1
ATOM 723 C C . ALA A 1 89 ? -6.523 -5.706 5.083 1.00 97.12 89 ALA A C 1
ATOM 725 O O . ALA A 1 89 ? -6.192 -6.834 4.715 1.00 97.12 89 ALA A O 1
ATOM 726 N N . THR A 1 90 ? -7.593 -5.089 4.586 1.00 97.75 90 THR A N 1
ATOM 727 C CA . THR A 1 90 ? -8.467 -5.650 3.554 1.00 97.75 90 THR A CA 1
ATOM 728 C C . THR A 1 90 ? -8.155 -4.999 2.216 1.00 97.75 90 THR A C 1
ATOM 730 O O . THR A 1 90 ? -8.159 -3.779 2.105 1.00 97.75 90 THR A O 1
ATOM 733 N N . PHE A 1 91 ? -7.909 -5.805 1.187 1.00 98.06 91 PHE A N 1
ATOM 734 C CA . PHE A 1 91 ? -7.705 -5.315 -0.176 1.00 98.06 91 PHE A CA 1
ATOM 735 C C . PHE A 1 91 ? -8.921 -4.521 -0.686 1.00 98.06 91 PHE A C 1
ATOM 737 O O . PHE A 1 91 ? -10.054 -4.995 -0.584 1.00 98.06 91 PHE A O 1
ATOM 744 N N . ILE A 1 92 ? -8.672 -3.352 -1.285 1.00 97.94 92 ILE A N 1
ATOM 745 C CA . ILE A 1 92 ? -9.696 -2.498 -1.902 1.00 97.94 92 ILE A CA 1
ATOM 746 C C . ILE A 1 92 ? -9.584 -2.531 -3.425 1.00 97.94 92 ILE A C 1
ATOM 748 O O . ILE A 1 92 ? -10.553 -2.864 -4.112 1.00 97.94 92 ILE A O 1
ATOM 752 N N . ARG A 1 93 ? -8.414 -2.175 -3.969 1.00 97.50 93 ARG A N 1
ATOM 753 C CA . ARG A 1 93 ? -8.177 -2.118 -5.420 1.00 97.50 93 ARG A CA 1
ATOM 754 C C . ARG A 1 93 ? -6.696 -2.185 -5.769 1.00 97.50 93 ARG A C 1
ATOM 756 O O . ARG A 1 93 ? -5.832 -1.918 -4.942 1.00 97.50 93 ARG A O 1
ATOM 763 N N . GLU A 1 94 ? -6.414 -2.449 -7.039 1.00 97.50 94 GLU A N 1
ATOM 764 C CA . GLU A 1 94 ? -5.070 -2.378 -7.613 1.00 97.50 94 GLU A CA 1
ATOM 765 C C . GLU A 1 94 ? -5.077 -1.761 -9.011 1.00 97.50 94 GLU A C 1
ATOM 767 O O . GLU A 1 94 ? -6.120 -1.674 -9.665 1.00 97.50 94 GLU A O 1
ATOM 772 N N . MET A 1 95 ? -3.900 -1.349 -9.473 1.00 97.25 95 MET A N 1
ATOM 773 C CA . MET A 1 95 ? -3.650 -0.969 -10.858 1.00 97.25 95 MET A CA 1
ATOM 774 C C . MET A 1 95 ? -2.345 -1.602 -11.350 1.00 97.25 95 MET A C 1
ATOM 776 O O . MET A 1 95 ? -1.369 -1.709 -10.606 1.00 97.25 95 MET A O 1
ATOM 780 N N . SER A 1 96 ? -2.337 -2.022 -12.613 1.00 95.81 96 SER A N 1
ATOM 781 C CA . SER A 1 96 ? -1.195 -2.671 -13.262 1.00 95.81 96 SER A CA 1
ATOM 782 C C . SER A 1 96 ? -0.947 -2.088 -14.650 1.00 95.81 96 SER A C 1
ATOM 784 O O . SER A 1 96 ? -1.861 -1.539 -15.270 1.00 95.81 96 SER A O 1
ATOM 786 N N . ASP A 1 97 ? 0.279 -2.225 -15.138 1.00 93.44 97 ASP A N 1
ATOM 787 C CA . ASP A 1 97 ? 0.682 -1.898 -16.504 1.00 93.44 97 ASP A CA 1
ATOM 788 C C . ASP A 1 97 ? 1.201 -3.144 -17.243 1.00 93.44 97 ASP A C 1
ATOM 790 O O . ASP A 1 97 ? 0.938 -4.276 -16.834 1.00 93.44 97 ASP A O 1
ATOM 794 N N . GLY A 1 98 ? 1.906 -2.947 -18.361 1.00 93.12 98 GLY A N 1
ATOM 795 C CA . GLY A 1 98 ? 2.481 -4.048 -19.138 1.00 93.12 98 GLY A CA 1
ATOM 796 C C . GLY A 1 98 ? 3.571 -4.838 -18.405 1.00 93.12 98 GLY A C 1
ATOM 797 O O . GLY A 1 98 ? 3.880 -5.950 -18.827 1.00 93.12 98 GLY A O 1
ATOM 798 N N . GLU A 1 99 ? 4.135 -4.295 -17.325 1.00 91.81 99 GLU A N 1
ATOM 799 C CA . GLU A 1 99 ? 5.180 -4.944 -16.533 1.00 91.81 99 GLU A CA 1
ATOM 800 C C . GLU A 1 99 ? 4.612 -5.580 -15.257 1.00 91.81 99 GLU A C 1
ATOM 802 O O . GLU A 1 99 ? 5.111 -6.607 -14.801 1.00 91.81 99 GLU A O 1
ATOM 807 N N . GLY A 1 100 ? 3.546 -5.011 -14.688 1.00 95.12 100 GLY A N 1
ATOM 808 C CA . GLY A 1 100 ? 2.780 -5.629 -13.608 1.00 95.12 100 GLY A CA 1
ATOM 809 C C . GLY A 1 100 ? 2.172 -4.619 -12.644 1.00 95.12 100 GLY A C 1
ATOM 810 O O . GLY A 1 100 ? 1.856 -3.491 -13.021 1.00 95.12 100 GLY A O 1
ATOM 811 N N . LEU A 1 101 ? 1.995 -5.040 -11.392 1.00 96.88 101 LEU A N 1
ATOM 812 C CA . LEU A 1 101 ? 1.410 -4.226 -10.332 1.00 96.88 101 LEU A CA 1
ATOM 813 C C . LEU A 1 101 ? 2.259 -2.972 -10.088 1.00 96.88 101 LEU A C 1
ATOM 815 O O . LEU A 1 101 ? 3.451 -3.075 -9.796 1.00 96.88 101 LEU A O 1
ATOM 819 N N . TYR A 1 102 ? 1.638 -1.795 -10.178 1.00 96.19 102 TYR A N 1
ATOM 820 C CA . TYR A 1 102 ? 2.289 -0.527 -9.836 1.00 96.19 102 TYR A CA 1
ATOM 821 C C . TYR A 1 102 ? 1.602 0.217 -8.690 1.00 96.19 102 TYR A C 1
ATOM 823 O O . TYR A 1 102 ? 2.186 1.141 -8.129 1.00 96.19 102 TYR A O 1
ATOM 831 N N . PHE A 1 103 ? 0.372 -0.165 -8.344 1.00 97.62 103 PHE A N 1
ATOM 832 C CA . PHE A 1 103 ? -0.387 0.461 -7.270 1.00 97.62 103 PHE A CA 1
ATOM 833 C C . PHE A 1 103 ? -1.330 -0.545 -6.609 1.00 97.62 103 PHE A C 1
ATOM 835 O O . PHE A 1 103 ? -2.033 -1.277 -7.309 1.00 97.62 103 PHE A O 1
ATOM 842 N N . LEU A 1 104 ? -1.403 -0.532 -5.279 1.00 98.44 104 LEU A N 1
ATOM 843 C CA . LEU A 1 104 ? -2.384 -1.294 -4.506 1.00 98.44 104 LEU A CA 1
ATOM 844 C C . LEU A 1 104 ? -2.880 -0.466 -3.322 1.00 98.44 104 LEU A C 1
ATOM 846 O O . LEU A 1 104 ? -2.094 0.173 -2.633 1.00 98.44 104 LEU A O 1
ATOM 850 N N . GLU A 1 105 ? -4.185 -0.523 -3.078 1.00 98.31 105 GLU A N 1
ATOM 851 C CA . GLU A 1 105 ? -4.852 0.098 -1.936 1.00 98.31 105 GLU A CA 1
ATOM 852 C C . GLU A 1 105 ? -5.497 -0.985 -1.067 1.00 98.31 105 GLU A C 1
ATOM 854 O O . GLU A 1 105 ? -6.250 -1.836 -1.558 1.00 98.31 105 GLU A O 1
ATOM 859 N N . ALA A 1 106 ? -5.205 -0.933 0.229 1.00 98.44 106 ALA A N 1
ATOM 860 C CA . ALA A 1 106 ? -5.817 -1.751 1.265 1.00 98.44 106 ALA A CA 1
ATOM 861 C C . ALA A 1 106 ? -6.337 -0.863 2.403 1.00 98.44 106 ALA A C 1
ATOM 863 O O . ALA A 1 106 ? -5.856 0.246 2.593 1.00 98.44 106 ALA A O 1
ATOM 864 N N . GLU A 1 107 ? -7.303 -1.341 3.180 1.00 97.62 107 GLU A N 1
ATOM 865 C CA . GLU A 1 107 ? -7.950 -0.574 4.247 1.00 97.62 107 GLU A CA 1
ATOM 866 C C . GLU A 1 107 ? -7.9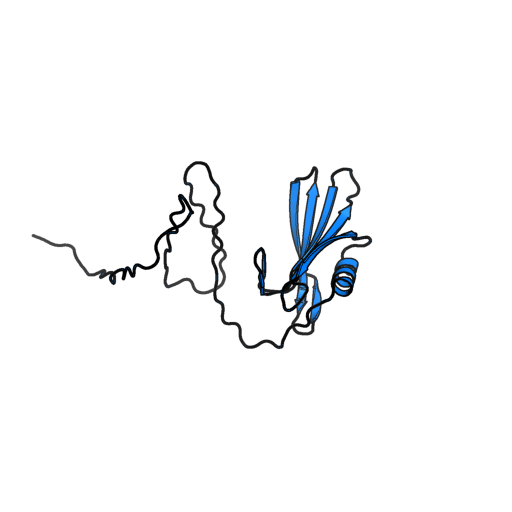61 -1.354 5.564 1.00 97.62 107 GLU A C 1
ATOM 868 O O . GLU A 1 107 ? -8.256 -2.551 5.597 1.00 97.62 107 GLU A O 1
ATOM 873 N N . VAL A 1 108 ? -7.711 -0.651 6.666 1.00 97.81 108 VAL A N 1
ATOM 874 C CA . VAL A 1 108 ? -8.017 -1.093 8.028 1.00 97.81 108 VAL A CA 1
ATOM 875 C C . VAL A 1 108 ? -9.083 -0.170 8.605 1.00 97.81 108 VAL A C 1
ATOM 877 O O . VAL A 1 108 ? -8.947 1.054 8.584 1.00 97.81 108 VAL A O 1
ATOM 880 N N . LYS A 1 109 ? -10.153 -0.750 9.153 1.00 96.25 109 LYS A N 1
ATOM 881 C CA . LYS A 1 109 ? -11.182 0.025 9.856 1.00 96.25 109 LYS A CA 1
ATOM 882 C C . LYS A 1 109 ? -10.637 0.537 11.186 1.00 96.25 109 LYS A C 1
ATOM 884 O O . LYS A 1 109 ? -10.030 -0.222 11.940 1.00 96.25 109 LYS A O 1
ATOM 889 N N . GLY A 1 110 ? -10.893 1.807 11.480 1.00 91.94 110 GLY A N 1
ATOM 890 C CA . GLY A 1 110 ? -10.571 2.408 12.767 1.00 91.94 110 GLY A CA 1
ATOM 891 C C . GLY A 1 110 ? -11.477 1.898 13.888 1.00 91.94 110 GLY A C 1
ATOM 892 O O . GLY A 1 110 ? -12.418 1.129 13.671 1.00 91.94 110 GLY A O 1
ATOM 893 N N . LYS A 1 111 ? -11.180 2.325 15.118 1.00 91.12 111 LYS A N 1
ATOM 894 C CA . LYS A 1 111 ? -11.942 1.898 16.302 1.00 91.12 111 LYS A CA 1
ATOM 895 C C . LYS A 1 111 ? -13.323 2.537 16.328 1.00 91.12 111 LYS A C 1
ATOM 897 O O . LYS A 1 111 ? -14.277 1.894 16.767 1.00 91.12 111 LYS A O 1
ATOM 902 N N . ASN A 1 112 ? -13.426 3.783 15.869 1.00 92.56 112 ASN A N 1
ATOM 903 C CA . ASN A 1 112 ? -14.686 4.507 15.831 1.00 92.56 112 ASN A CA 1
ATOM 904 C C . ASN A 1 112 ? -15.323 4.463 14.440 1.00 92.56 112 ASN A C 1
ATOM 906 O O . ASN A 1 112 ? -14.664 4.312 13.410 1.00 92.56 112 ASN A O 1
ATOM 910 N N . ALA A 1 113 ? -16.648 4.613 14.407 1.00 91.12 113 ALA A N 1
ATOM 911 C CA . ALA A 1 113 ? -17.382 4.690 13.153 1.00 91.12 113 ALA A CA 1
ATOM 912 C C . ALA A 1 113 ? -16.919 5.906 12.336 1.00 91.12 113 ALA A C 1
ATOM 914 O O . ALA A 1 113 ? -16.954 7.034 12.819 1.00 91.12 113 ALA A O 1
ATOM 915 N N . GLY A 1 114 ? -16.520 5.665 11.086 1.00 89.81 114 GLY A N 1
ATOM 916 C CA . GLY A 1 114 ? -16.018 6.706 10.187 1.00 89.81 114 GLY A CA 1
ATOM 917 C C . GLY A 1 114 ? -14.507 6.932 10.256 1.00 89.81 114 GLY A C 1
ATOM 918 O O . GLY A 1 114 ? -14.003 7.705 9.445 1.00 89.81 114 GLY A O 1
ATOM 919 N N . GLU A 1 115 ? -13.794 6.252 11.157 1.00 95.69 115 GLU A N 1
ATOM 920 C CA . GLU A 1 115 ? -12.334 6.177 11.127 1.00 95.69 115 GLU A CA 1
ATOM 921 C C . GLU A 1 115 ? -11.878 5.022 10.237 1.00 95.69 115 GLU A C 1
ATOM 923 O O . GLU A 1 115 ? -12.412 3.908 10.311 1.00 95.69 115 GLU A O 1
ATOM 928 N N . LYS A 1 116 ? -10.854 5.265 9.423 1.00 96.56 116 LYS A N 1
ATOM 929 C CA . LYS A 1 116 ? -10.148 4.215 8.686 1.00 96.56 116 LYS A CA 1
ATOM 930 C C . LYS A 1 116 ? -8.726 4.637 8.349 1.00 96.56 116 LYS A C 1
ATOM 932 O O . LYS A 1 116 ? -8.435 5.829 8.283 1.00 96.56 116 LYS A O 1
ATOM 937 N N . THR A 1 117 ? -7.880 3.656 8.075 1.00 97.81 117 THR A N 1
ATOM 938 C CA . THR A 1 117 ? -6.546 3.865 7.518 1.00 97.81 117 THR A CA 1
ATOM 939 C C . THR A 1 117 ? -6.450 3.139 6.187 1.00 97.81 117 THR A C 1
ATOM 941 O O . THR A 1 117 ? -6.702 1.937 6.118 1.00 97.81 117 THR A O 1
ATOM 944 N N . GLU A 1 118 ? -6.089 3.863 5.137 1.00 98.12 118 GLU A N 1
ATOM 945 C CA . GLU A 1 118 ? -5.756 3.300 3.834 1.00 98.12 118 GLU A CA 1
ATOM 946 C C . GLU A 1 118 ? -4.241 3.125 3.728 1.00 98.12 118 GLU A C 1
ATOM 948 O O . GLU A 1 118 ? -3.478 4.043 4.019 1.00 98.12 118 GLU A O 1
ATOM 953 N N . TYR A 1 119 ? -3.809 1.944 3.306 1.00 98.00 119 TYR A N 1
ATOM 954 C CA . TYR A 1 119 ? -2.422 1.604 3.039 1.00 98.00 119 TYR A CA 1
ATOM 955 C C . TYR A 1 119 ? -2.226 1.521 1.533 1.00 98.00 119 TYR A C 1
ATOM 957 O O . TYR A 1 119 ? -2.878 0.727 0.850 1.00 98.00 119 TYR A O 1
ATOM 965 N N . LEU A 1 120 ? -1.337 2.365 1.024 1.00 97.81 120 LEU A N 1
ATOM 966 C CA . LEU A 1 120 ? -1.095 2.565 -0.394 1.00 97.81 120 LEU A CA 1
ATOM 967 C C . LEU A 1 120 ? 0.300 2.059 -0.735 1.00 97.81 120 LEU A C 1
ATOM 969 O O . LEU A 1 120 ? 1.289 2.676 -0.349 1.00 97.81 120 LEU A O 1
ATOM 973 N N . TYR A 1 121 ? 0.380 0.956 -1.468 1.00 98.12 121 TYR A N 1
ATOM 974 C CA . TYR A 1 121 ? 1.606 0.564 -2.150 1.00 98.12 121 TYR A CA 1
ATOM 975 C C . TYR A 1 121 ? 1.704 1.308 -3.473 1.00 98.12 121 TYR A C 1
ATOM 977 O O . TYR A 1 121 ? 0.761 1.280 -4.271 1.00 98.12 121 TYR A O 1
ATOM 985 N N . THR A 1 122 ? 2.873 1.883 -3.735 1.00 96.69 122 THR A N 1
ATOM 986 C CA . THR A 1 122 ? 3.191 2.467 -5.032 1.00 96.69 122 THR A CA 1
ATOM 987 C C . THR A 1 122 ? 4.575 2.027 -5.481 1.00 96.69 122 THR A C 1
ATOM 989 O O . THR A 1 122 ? 5.554 2.202 -4.757 1.00 96.69 122 THR A O 1
ATOM 992 N N . ARG A 1 123 ? 4.659 1.469 -6.692 1.00 95.50 123 ARG A N 1
ATOM 993 C CA . ARG A 1 123 ? 5.925 1.153 -7.358 1.00 95.50 123 ARG A CA 1
ATOM 994 C C . ARG A 1 123 ? 6.585 2.446 -7.827 1.00 95.50 123 ARG A C 1
ATOM 996 O O . ARG A 1 123 ? 5.908 3.357 -8.296 1.00 95.50 123 ARG A O 1
ATOM 1003 N N . ARG A 1 124 ? 7.909 2.514 -7.761 1.00 93.06 124 ARG A N 1
ATOM 1004 C CA . ARG A 1 124 ? 8.696 3.584 -8.372 1.00 93.06 124 ARG A CA 1
ATOM 1005 C C . ARG A 1 124 ? 8.398 3.668 -9.865 1.00 93.06 124 ARG A C 1
ATOM 1007 O O . ARG A 1 124 ? 8.380 2.657 -10.565 1.00 93.06 124 ARG A O 1
ATOM 1014 N N . GLY A 1 125 ? 8.245 4.884 -10.366 1.00 91.62 125 GLY A N 1
ATOM 1015 C CA . GLY A 1 125 ? 8.034 5.136 -11.783 1.00 91.62 125 GLY A CA 1
ATOM 1016 C C . GLY A 1 125 ? 7.070 6.281 -12.034 1.00 91.62 125 GLY A C 1
ATOM 1017 O O . GLY A 1 125 ? 6.655 6.998 -11.126 1.00 91.62 125 GLY A O 1
ATOM 1018 N N . ASN A 1 126 ? 6.740 6.455 -13.308 1.00 92.38 126 ASN A N 1
ATOM 1019 C CA . ASN A 1 126 ? 5.779 7.441 -13.776 1.00 92.38 126 ASN A CA 1
ATOM 1020 C C . ASN A 1 126 ? 4.603 6.697 -14.410 1.00 92.38 126 ASN A C 1
ATOM 1022 O O . ASN A 1 126 ? 4.690 6.252 -15.555 1.00 92.38 126 ASN A O 1
ATOM 1026 N N . PHE A 1 127 ? 3.530 6.536 -13.643 1.00 90.19 127 PHE A N 1
ATOM 1027 C CA . PHE A 1 127 ? 2.303 5.867 -14.063 1.00 90.19 127 PHE A CA 1
ATOM 1028 C C . PHE A 1 127 ? 1.183 6.899 -14.238 1.00 90.19 127 PHE A C 1
ATOM 1030 O O . PHE A 1 127 ? 1.263 7.994 -13.680 1.00 90.19 127 PHE A O 1
ATOM 1037 N N . PRO A 1 128 ? 0.096 6.576 -14.964 1.00 86.44 128 PRO A N 1
ATOM 1038 C CA . PRO A 1 128 ? -0.921 7.561 -15.349 1.00 86.44 128 PRO A CA 1
ATOM 1039 C C . PRO A 1 128 ? -1.492 8.426 -14.215 1.00 86.44 128 PRO A C 1
ATOM 1041 O O . PRO A 1 128 ? -1.890 9.559 -14.465 1.00 86.44 128 PRO A O 1
ATOM 1044 N N . ASN A 1 129 ? -1.533 7.902 -12.986 1.00 80.62 129 ASN A N 1
ATOM 1045 C CA . ASN A 1 129 ? -2.119 8.580 -11.827 1.00 80.62 129 ASN A CA 1
ATOM 1046 C C . ASN A 1 129 ? -1.139 8.777 -10.664 1.00 80.62 129 ASN A C 1
ATOM 1048 O O . ASN A 1 129 ? -1.544 9.283 -9.620 1.00 80.62 129 ASN A O 1
ATOM 1052 N N . VAL A 1 130 ? 0.111 8.327 -10.793 1.00 83.75 130 VAL A N 1
ATOM 1053 C CA . VAL A 1 130 ? 1.057 8.335 -9.676 1.00 83.75 130 VAL A CA 1
ATOM 1054 C C . VAL A 1 130 ? 2.482 8.445 -10.198 1.00 83.75 130 VAL A C 1
ATOM 1056 O O . VAL A 1 130 ? 2.865 7.766 -11.152 1.00 83.75 130 VAL A O 1
ATOM 1059 N N . VAL A 1 131 ? 3.263 9.321 -9.578 1.00 88.06 131 VAL A N 1
ATOM 1060 C CA . VAL A 1 131 ? 4.680 9.495 -9.883 1.00 88.06 131 VAL A CA 1
ATOM 1061 C C . VAL A 1 131 ? 5.427 9.317 -8.584 1.00 88.06 131 VAL A C 1
ATOM 1063 O O . VAL A 1 131 ? 5.265 10.125 -7.676 1.00 88.06 131 VAL A O 1
ATOM 1066 N N . GLU A 1 132 ? 6.247 8.279 -8.518 1.00 90.06 132 GLU A N 1
ATOM 1067 C CA . GLU A 1 132 ? 7.035 7.982 -7.333 1.00 90.06 132 GLU A CA 1
ATOM 1068 C C . GLU A 1 132 ? 8.504 7.794 -7.670 1.00 90.06 132 GLU A C 1
ATOM 1070 O O . GLU A 1 132 ? 8.882 7.153 -8.654 1.00 90.06 132 GLU A O 1
ATOM 1075 N N . THR A 1 133 ? 9.351 8.358 -6.814 1.00 90.19 133 THR A N 1
ATOM 1076 C CA . THR A 1 133 ? 10.814 8.257 -6.948 1.00 90.19 133 THR A CA 1
ATOM 1077 C C . THR A 1 133 ? 11.381 7.018 -6.258 1.00 90.19 133 THR A C 1
ATOM 1079 O O . THR A 1 133 ? 12.510 6.612 -6.547 1.00 90.19 133 THR A O 1
ATOM 1082 N N . VAL A 1 134 ? 10.584 6.391 -5.392 1.00 93.06 134 VAL A N 1
ATOM 1083 C CA . VAL A 1 134 ? 10.899 5.170 -4.652 1.00 93.06 134 VAL A CA 1
ATOM 1084 C C . VAL A 1 134 ? 9.666 4.278 -4.573 1.00 93.06 134 VAL A C 1
ATOM 1086 O O . VAL A 1 134 ? 8.542 4.772 -4.564 1.00 93.06 134 VAL A O 1
ATOM 1089 N N . THR A 1 135 ? 9.872 2.967 -4.503 1.00 95.62 135 THR A N 1
ATOM 1090 C CA . THR A 1 135 ? 8.780 2.045 -4.194 1.00 95.62 135 THR A CA 1
ATOM 1091 C C . THR A 1 135 ? 8.497 2.134 -2.709 1.00 95.62 135 THR A C 1
ATOM 1093 O O . THR A 1 135 ? 9.412 1.995 -1.899 1.00 95.62 135 THR A O 1
ATOM 1096 N N . CYS A 1 136 ? 7.255 2.420 -2.341 1.00 96.94 136 CYS A N 1
ATOM 1097 C CA . CYS A 1 136 ? 6.905 2.726 -0.962 1.00 96.94 136 CYS A CA 1
ATOM 1098 C C . CYS A 1 136 ? 5.531 2.191 -0.566 1.00 96.94 136 CYS A C 1
ATOM 1100 O O . CYS A 1 136 ? 4.703 1.843 -1.411 1.00 96.94 136 CYS A O 1
ATOM 1102 N N . ILE A 1 137 ? 5.319 2.140 0.747 1.00 98.12 137 ILE A N 1
ATOM 1103 C CA . ILE A 1 137 ? 4.011 1.994 1.372 1.00 98.12 137 ILE A CA 1
ATOM 1104 C C . ILE A 1 137 ? 3.748 3.274 2.162 1.00 98.12 137 ILE A C 1
ATOM 1106 O O . ILE A 1 137 ? 4.577 3.696 2.973 1.00 98.12 137 ILE A O 1
ATOM 1110 N N . SER A 1 138 ? 2.582 3.864 1.941 1.00 97.31 138 SER A N 1
ATOM 1111 C CA . SER A 1 138 ? 2.096 5.039 2.663 1.00 97.31 138 SER A CA 1
ATOM 1112 C C . SER A 1 138 ? 0.819 4.700 3.423 1.00 97.31 138 SER A C 1
ATOM 1114 O O . SER A 1 138 ? 0.014 3.905 2.944 1.00 97.31 138 SER A O 1
ATOM 1116 N N . ALA A 1 139 ? 0.622 5.305 4.589 1.00 96.44 139 ALA A N 1
ATOM 1117 C CA . ALA A 1 139 ? -0.615 5.238 5.355 1.00 96.44 139 ALA A CA 1
ATOM 1118 C C . ALA A 1 139 ? -1.357 6.574 5.244 1.00 96.44 139 ALA A C 1
ATOM 1120 O O . ALA A 1 139 ? -0.764 7.635 5.434 1.00 96.44 139 ALA A O 1
ATOM 1121 N N . VAL A 1 140 ? -2.654 6.532 4.951 1.00 96.38 140 VAL A N 1
ATOM 1122 C CA . VAL A 1 140 ? -3.540 7.699 4.922 1.00 96.38 140 VAL A CA 1
ATOM 1123 C C . VAL A 1 140 ? -4.670 7.470 5.910 1.00 96.38 140 VAL A C 1
ATOM 1125 O O . VAL A 1 140 ? -5.428 6.509 5.806 1.00 96.38 140 VAL A O 1
ATOM 1128 N N . TYR A 1 141 ? -4.782 8.359 6.884 1.00 93.19 141 TYR A N 1
ATOM 1129 C CA . TYR A 1 141 ? -5.739 8.266 7.974 1.00 93.19 141 TYR A CA 1
ATOM 1130 C C . TYR A 1 141 ? -6.944 9.140 7.660 1.00 93.19 141 TYR A C 1
ATOM 1132 O O . TYR A 1 141 ? -6.804 10.309 7.287 1.00 93.19 141 TYR A O 1
ATOM 1140 N N . TYR A 1 142 ? -8.133 8.581 7.843 1.00 93.81 142 TYR A N 1
ATOM 1141 C CA . TYR A 1 142 ? -9.401 9.247 7.600 1.00 93.81 142 TYR A CA 1
ATOM 1142 C C . TYR A 1 142 ? -10.245 9.294 8.865 1.00 93.81 142 TYR A C 1
ATOM 1144 O O . TYR A 1 142 ? -10.303 8.327 9.624 1.00 93.81 142 TYR A O 1
ATOM 1152 N N . GLU A 1 143 ? -10.980 10.392 9.013 1.00 93.19 143 GLU A N 1
ATOM 1153 C CA . GLU A 1 143 ? -12.014 10.578 10.024 1.00 93.19 143 GLU A CA 1
ATOM 1154 C C . GLU A 1 143 ? -13.226 11.253 9.370 1.00 93.19 143 GLU A C 1
ATOM 1156 O O . GLU A 1 143 ? -13.099 12.251 8.658 1.00 93.19 143 GLU A O 1
ATOM 1161 N N . GLY A 1 144 ? -14.418 10.675 9.539 1.00 91.25 144 GLY A N 1
ATOM 1162 C CA . GLY A 1 144 ? -15.651 11.241 8.978 1.00 91.25 144 GLY A CA 1
ATOM 1163 C C . GLY A 1 144 ? -15.657 11.348 7.445 1.00 91.25 144 GLY A C 1
ATOM 1164 O O . GLY A 1 144 ? -16.369 12.182 6.892 1.00 91.25 144 GLY A O 1
ATOM 1165 N N . GLY A 1 145 ? -14.861 10.521 6.755 1.00 89.00 145 GLY A N 1
ATOM 1166 C CA . GLY A 1 145 ? -14.734 10.518 5.292 1.00 89.00 145 GLY A CA 1
ATOM 1167 C C . GLY A 1 145 ? -13.738 11.531 4.714 1.00 89.00 145 GLY A C 1
ATOM 1168 O O . GLY A 1 145 ? -13.575 11.570 3.497 1.00 89.00 145 GLY A O 1
ATOM 1169 N N . ALA A 1 146 ? -13.051 12.317 5.548 1.00 89.00 146 ALA A N 1
ATOM 1170 C CA . ALA A 1 146 ? -11.979 13.218 5.129 1.00 89.00 146 ALA A CA 1
ATOM 1171 C C . ALA A 1 146 ? -10.612 12.684 5.573 1.00 89.00 146 ALA A C 1
ATOM 1173 O O . ALA A 1 146 ? -10.488 12.142 6.670 1.00 89.00 146 ALA A O 1
ATOM 1174 N N . SER A 1 147 ? -9.585 12.845 4.733 1.00 92.06 147 SER A N 1
ATOM 1175 C CA . SER A 1 147 ? -8.205 12.526 5.110 1.00 92.06 147 SER A CA 1
ATOM 1176 C C . SER A 1 147 ? -7.710 13.555 6.125 1.00 92.06 147 SER A C 1
ATOM 1178 O O . SER A 1 147 ? -7.698 14.753 5.828 1.00 92.06 147 SER A O 1
ATOM 1180 N N . VAL A 1 148 ? -7.293 13.097 7.299 1.00 92.12 148 VAL A N 1
ATOM 1181 C CA . VAL A 1 148 ? -6.777 13.962 8.370 1.00 92.12 148 VAL A CA 1
ATOM 1182 C C . VAL A 1 148 ? -5.255 14.022 8.374 1.00 92.12 148 VAL A C 1
ATOM 1184 O O . VAL A 1 148 ? -4.676 15.043 8.739 1.00 92.12 148 VAL A O 1
ATOM 1187 N N . PHE A 1 149 ? -4.603 12.942 7.946 1.00 87.50 149 PHE A N 1
ATOM 1188 C CA . PHE A 1 149 ? -3.154 12.810 7.955 1.00 87.50 149 PHE A CA 1
ATOM 1189 C C . PHE A 1 149 ? -2.717 11.749 6.944 1.00 87.50 149 PHE A C 1
ATOM 1191 O O . PHE A 1 149 ? -3.479 10.836 6.629 1.00 87.50 149 PHE A O 1
ATOM 1198 N N . GLY A 1 150 ? -1.491 11.859 6.444 1.00 92.06 150 GLY A N 1
ATOM 1199 C CA . GLY A 1 150 ? -0.881 10.837 5.611 1.00 92.06 150 GLY A CA 1
ATOM 1200 C C . GLY A 1 150 ? 0.632 10.873 5.744 1.00 92.06 150 GLY A C 1
ATOM 1201 O O . GLY A 1 150 ? 1.219 11.949 5.856 1.00 92.06 150 GLY A O 1
ATOM 1202 N N . GLU A 1 151 ? 1.248 9.700 5.737 1.00 94.81 151 GLU A N 1
ATOM 1203 C CA . GLU A 1 151 ? 2.690 9.541 5.882 1.00 94.81 151 GLU A CA 1
ATOM 1204 C C . GLU A 1 151 ? 3.197 8.362 5.052 1.00 94.81 151 GLU A C 1
ATOM 1206 O O . GLU A 1 151 ? 2.481 7.389 4.811 1.00 94.81 151 GLU A O 1
ATOM 1211 N N . GLN A 1 152 ? 4.449 8.446 4.614 1.00 96.00 152 GLN A N 1
ATOM 1212 C CA . GLN A 1 152 ? 5.158 7.296 4.072 1.00 96.00 152 GLN A CA 1
ATOM 1213 C C . GLN A 1 152 ? 5.691 6.483 5.252 1.00 96.00 152 GLN A C 1
ATOM 1215 O O . GLN A 1 152 ? 6.410 7.034 6.078 1.00 96.00 152 GLN A O 1
ATOM 1220 N N . ILE A 1 153 ? 5.339 5.199 5.330 1.00 97.12 153 ILE A N 1
ATOM 1221 C CA . ILE A 1 153 ? 5.705 4.333 6.464 1.00 97.12 153 ILE A CA 1
ATOM 1222 C C . ILE A 1 153 ? 6.842 3.373 6.127 1.00 97.12 153 ILE A C 1
ATOM 1224 O O . ILE A 1 153 ? 7.575 2.947 7.015 1.00 97.12 153 ILE A O 1
ATOM 1228 N N . ALA A 1 154 ? 7.009 3.034 4.847 1.00 97.06 154 ALA A N 1
ATOM 1229 C CA . ALA A 1 154 ? 8.078 2.152 4.412 1.00 97.06 154 ALA A CA 1
ATOM 1230 C C . ALA A 1 154 ? 8.540 2.466 2.991 1.00 97.06 154 ALA A C 1
ATOM 1232 O O . ALA A 1 154 ? 7.740 2.825 2.124 1.00 97.06 154 ALA A O 1
ATOM 1233 N N . VAL A 1 155 ? 9.830 2.264 2.746 1.00 96.31 155 VAL A N 1
ATOM 1234 C CA . VAL A 1 155 ? 10.458 2.368 1.427 1.00 96.31 155 VAL A CA 1
ATOM 1235 C C . VAL A 1 155 ? 11.190 1.070 1.126 1.00 96.31 155 VAL A C 1
ATOM 1237 O O . VAL A 1 155 ? 11.828 0.490 2.001 1.00 96.31 155 VAL A O 1
ATOM 1240 N N . GLN A 1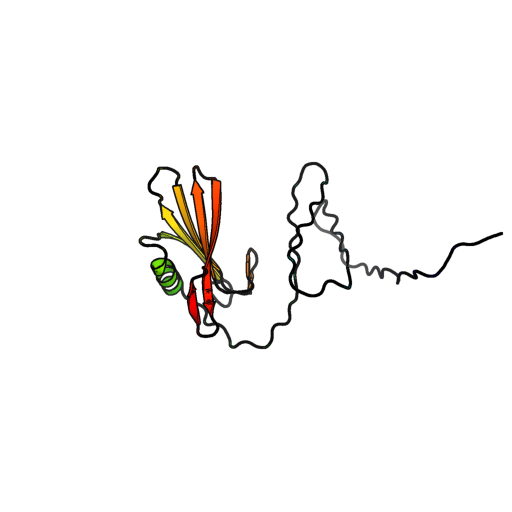 156 ? 11.095 0.599 -0.113 1.00 93.75 156 GLN A N 1
ATOM 1241 C CA . GLN A 1 156 ? 11.868 -0.543 -0.565 1.00 93.75 156 GLN A CA 1
ATOM 1242 C C . GLN A 1 156 ? 13.276 -0.092 -0.967 1.00 93.75 156 GLN A C 1
ATOM 1244 O O . GLN A 1 156 ? 13.446 0.828 -1.774 1.00 93.75 156 GLN A O 1
ATOM 1249 N N . ASN A 1 157 ? 14.291 -0.739 -0.405 1.00 90.12 157 ASN A N 1
ATOM 1250 C CA . ASN A 1 157 ? 15.686 -0.465 -0.721 1.00 90.12 157 ASN A CA 1
ATOM 1251 C C . ASN A 1 157 ? 16.139 -1.196 -2.001 1.00 90.12 157 ASN A C 1
ATOM 1253 O O . ASN A 1 157 ? 15.378 -1.906 -2.662 1.00 90.12 157 ASN A O 1
ATOM 1257 N N . GLU A 1 158 ? 17.409 -1.027 -2.371 1.00 85.88 158 GLU A N 1
ATOM 1258 C CA . GLU A 1 158 ? 17.958 -1.604 -3.606 1.00 85.88 158 GLU A CA 1
ATOM 1259 C C . GLU A 1 158 ? 18.047 -3.141 -3.595 1.00 85.88 158 GLU A C 1
ATOM 1261 O O . GLU A 1 158 ? 18.127 -3.743 -4.665 1.00 85.88 158 GLU A O 1
ATOM 1266 N N . THR A 1 159 ? 18.010 -3.788 -2.424 1.00 86.88 159 THR A N 1
ATOM 1267 C CA . THR A 1 159 ? 18.002 -5.257 -2.302 1.00 86.88 159 THR A CA 1
ATOM 1268 C C . THR A 1 159 ? 16.589 -5.844 -2.348 1.00 86.88 159 THR A C 1
ATOM 1270 O O . THR A 1 159 ? 16.436 -7.066 -2.383 1.00 86.88 159 THR A O 1
ATOM 1273 N N . GLY A 1 160 ? 15.555 -4.996 -2.398 1.00 86.88 160 GLY A N 1
ATOM 1274 C CA . GLY A 1 160 ? 14.152 -5.403 -2.368 1.00 86.88 160 GLY A CA 1
ATOM 1275 C C . GLY A 1 160 ? 13.583 -5.564 -0.955 1.00 86.88 160 GLY A C 1
ATOM 1276 O O . GLY A 1 160 ? 12.446 -6.019 -0.808 1.00 86.88 160 GLY A O 1
ATOM 1277 N N . GLU A 1 161 ? 14.341 -5.199 0.078 1.00 91.50 161 GLU A N 1
ATOM 1278 C CA . GLU A 1 161 ? 13.904 -5.228 1.473 1.00 91.50 161 GLU A CA 1
ATOM 1279 C C . GLU A 1 161 ? 13.155 -3.941 1.844 1.00 91.50 161 GLU A C 1
ATOM 1281 O O . GLU A 1 161 ? 13.370 -2.883 1.255 1.00 91.50 161 GLU A O 1
ATOM 1286 N N . TRP A 1 162 ? 12.255 -4.038 2.824 1.00 94.19 162 TRP A N 1
ATOM 1287 C CA . TRP A 1 162 ? 11.459 -2.910 3.308 1.00 94.19 162 TRP A CA 1
ATOM 1288 C C . TRP A 1 162 ? 12.134 -2.246 4.505 1.00 94.19 162 TRP A C 1
ATOM 1290 O O . TRP A 1 162 ? 12.396 -2.907 5.511 1.00 94.19 162 TRP A O 1
ATOM 1300 N N . GLU A 1 163 ? 12.361 -0.942 4.404 1.00 94.75 163 GLU A N 1
ATOM 1301 C CA . GLU A 1 163 ? 12.899 -0.098 5.467 1.00 94.75 163 GLU A CA 1
ATOM 1302 C C . GLU A 1 163 ? 11.798 0.821 6.001 1.00 94.75 163 GLU A C 1
ATOM 1304 O O . GLU A 1 163 ? 11.150 1.536 5.236 1.00 94.75 163 GLU A O 1
ATOM 1309 N N . GLU A 1 164 ? 11.581 0.793 7.317 1.00 94.88 164 GLU A N 1
ATOM 1310 C CA . GLU A 1 164 ? 10.649 1.699 7.993 1.00 94.88 164 GLU A CA 1
ATOM 1311 C C . GLU A 1 164 ? 11.151 3.143 7.948 1.00 94.88 164 GLU A C 1
ATOM 1313 O O . GLU A 1 164 ? 12.315 3.427 8.254 1.00 94.88 164 GLU A O 1
ATOM 1318 N N . VAL A 1 165 ? 10.245 4.060 7.621 1.00 90.50 165 VAL A N 1
ATOM 1319 C CA . VAL A 1 165 ? 10.491 5.500 7.693 1.00 90.50 165 VAL A CA 1
ATOM 1320 C C . VAL A 1 165 ? 10.189 5.962 9.121 1.00 90.50 165 VAL A C 1
ATOM 1322 O O . VAL A 1 165 ? 9.121 5.672 9.655 1.00 90.50 165 VAL A O 1
ATOM 1325 N N . LYS A 1 166 ? 11.158 6.632 9.756 1.00 72.62 166 LYS A N 1
ATOM 1326 C CA . LYS A 1 166 ? 11.082 7.131 11.141 1.00 72.62 166 LYS A CA 1
ATOM 1327 C C . LYS A 1 166 ? 10.853 8.631 11.210 1.00 72.62 166 LYS A C 1
ATOM 1329 O O . LYS A 1 166 ? 11.378 9.339 10.321 1.00 72.62 166 LYS A O 1
#

Radius of gyration: 22.54 Å; chains: 1; bounding box: 40×75×53 Å

Foldseek 3Di:
DDDDDDDDDDDDDDDDDDDDDDDDPDDDDDDDDDPDDDDDDDDDDDDDDPDDDDDDDDDDPDPDPDADDADDDDPVRVVVVVCVVDPPWAWDDFDADPVGTAKTWTKDADPDPQKIKIKMFGDADDDPVDHHNFGFIKIFITHNRDTPDIDTQWTQDSVRDIDGDD